Protein AF-A0A8E3XLF7-F1 (afdb_monomer)

Organism: Gobiocypris rarus (NCBI:txid143606)

Solvent-accessible surface area (backbone atoms only — not comparable to full-atom values): 4815 Å² total; per-residue (Å²): 111,72,64,47,53,52,52,45,49,36,48,44,54,49,78,37,34,75,80,74,38,58,78,94,73,63,46,72,68,57,48,51,50,32,46,55,54,32,54,53,48,52,55,52,49,51,59,53,55,68,72,45,57,93,82,51,42,88,81,40,76,52,88,49,73,60,42,68,67,34,49,60,54,63,69,44,54,84,72,73,114

Sequence (81 aa):
MLEAENLQKKMYDVAFYEWAVPEGERHESALKRNRENLITELKLWDGYLEKMGKGSYLAGKNFTMADVVCFPVIAYFPRLQ

Mean predicted aligned error: 3.67 Å

Nearest PDB structures (foldseek):
  4mk3-assembly1_A-2  TM=7.173E-01  e=3.051E-01  Cupriavidus metallidurans CH34
  4glt-assembly2_C  TM=6.944E-01  e=4.129E-01  Methylobacillus flagellatus KT

pLDDT: mean 90.83, std 6.87, range [58.94, 97.69]

Foldseek 3Di:
DVLLVVLLVLLCCALCVPVVDPPVRDDPVSNVVSVVVNVVSVVVVVVLVVPQDPCADPVGNDDDVVRVSRVVSVVCVVVSD

Radius of gyration: 14.56 Å; Cα contacts (8 Å, |Δi|>4): 46; chains: 1; bounding box: 32×19×44 Å

InterPro domains:
  IPR004046 Glutathione S-transferase, C-terminal [PF00043] (20-80)
  IPR010987 Glutathione S-transferase, C-terminal-like [PS50405] (1-81)
  IPR036282 Glutathione S-transferase, C-terminal domain superfamily [SSF47616] (8-80)

Structure (mmCIF, N/CA/C/O backbone):
data_AF-A0A8E3XLF7-F1
#
_entry.id   AF-A0A8E3XLF7-F1
#
loop_
_atom_site.group_PDB
_atom_site.id
_atom_site.type_symbol
_atom_site.label_atom_id
_atom_site.label_alt_id
_atom_site.label_comp_id
_atom_site.label_asym_id
_atom_site.label_entity_id
_atom_site.label_seq_id
_atom_site.pdbx_PDB_ins_code
_atom_site.Cartn_x
_atom_site.Cartn_y
_atom_site.Cartn_z
_atom_site.occupancy
_atom_site.B_iso_or_equiv
_atom_site.auth_seq_id
_atom_site.auth_comp_id
_atom_site.auth_asym_id
_atom_site.auth_atom_id
_atom_site.pdbx_PDB_model_num
ATOM 1 N N . MET A 1 1 ? -13.149 4.073 0.490 1.00 58.94 1 MET A N 1
ATOM 2 C CA . MET A 1 1 ? -13.065 2.803 -0.290 1.00 58.94 1 MET A CA 1
ATOM 3 C C . MET A 1 1 ? -12.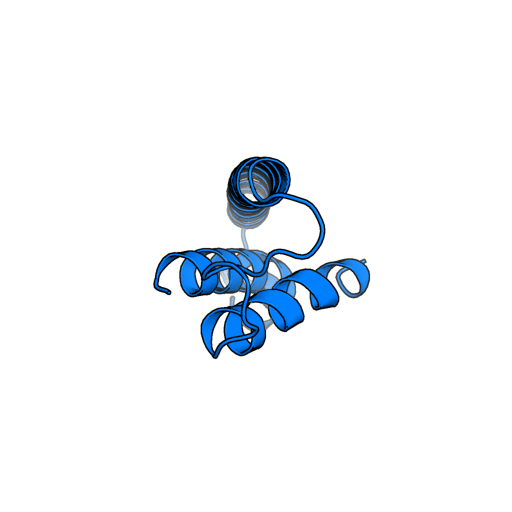169 2.991 -1.511 1.00 58.94 1 MET A C 1
ATOM 5 O O . MET A 1 1 ? -11.361 2.116 -1.773 1.00 58.94 1 MET A O 1
ATOM 9 N N . LEU A 1 2 ? -12.222 4.164 -2.158 1.00 70.44 2 LEU A N 1
ATOM 10 C CA . LEU A 1 2 ? -11.292 4.585 -3.213 1.00 70.44 2 LEU A CA 1
ATOM 11 C C . LEU A 1 2 ? -9.816 4.619 -2.758 1.00 70.44 2 LEU A C 1
ATOM 13 O O . LEU A 1 2 ? -8.909 4.373 -3.546 1.00 70.44 2 LEU A O 1
ATOM 17 N N . GLU A 1 3 ? -9.549 4.923 -1.481 1.00 81.81 3 GLU A N 1
ATOM 18 C CA . GLU A 1 3 ? -8.173 5.021 -0.980 1.00 81.81 3 GLU A CA 1
ATOM 19 C C . GLU A 1 3 ? -7.463 3.661 -0.966 1.00 81.81 3 GLU A C 1
ATOM 21 O O . GLU A 1 3 ? -6.273 3.578 -1.266 1.00 81.81 3 GLU A O 1
ATOM 26 N N . ALA A 1 4 ? -8.174 2.585 -0.610 1.00 85.56 4 ALA A N 1
ATOM 27 C CA . ALA A 1 4 ? -7.585 1.246 -0.537 1.00 85.56 4 ALA A CA 1
ATOM 28 C C . ALA A 1 4 ? -7.174 0.749 -1.932 1.00 85.56 4 ALA A C 1
ATOM 30 O O . ALA A 1 4 ? -6.116 0.142 -2.097 1.00 85.56 4 ALA A O 1
ATOM 31 N N . GLU A 1 5 ? -7.971 1.082 -2.948 1.00 89.06 5 GLU A N 1
ATOM 32 C CA . GLU A 1 5 ? -7.670 0.793 -4.351 1.00 89.06 5 GLU A CA 1
ATOM 33 C C . GLU A 1 5 ? -6.434 1.564 -4.837 1.00 89.06 5 GLU A C 1
ATOM 35 O O . GLU A 1 5 ? -5.607 1.009 -5.561 1.00 89.06 5 GLU A O 1
ATOM 40 N N . ASN A 1 6 ? -6.243 2.812 -4.389 1.00 92.44 6 ASN A N 1
ATOM 41 C CA . ASN A 1 6 ? -5.031 3.582 -4.691 1.00 92.44 6 ASN A CA 1
ATOM 42 C C . ASN A 1 6 ? -3.772 2.928 -4.105 1.00 92.44 6 ASN A C 1
ATOM 44 O O . ASN A 1 6 ? -2.759 2.812 -4.803 1.00 92.44 6 ASN A O 1
ATOM 48 N N . LEU A 1 7 ? -3.835 2.466 -2.851 1.00 93.25 7 LEU A N 1
ATOM 49 C CA . LEU A 1 7 ? -2.742 1.712 -2.233 1.00 93.25 7 LEU A CA 1
ATOM 50 C C . LEU A 1 7 ? -2.449 0.426 -3.009 1.00 93.25 7 LEU A C 1
ATOM 52 O O . LEU A 1 7 ? -1.291 0.146 -3.326 1.00 93.25 7 LEU A O 1
ATOM 56 N N . GLN A 1 8 ? -3.493 -0.326 -3.360 1.00 93.56 8 GLN A N 1
ATOM 57 C CA . GLN A 1 8 ? -3.371 -1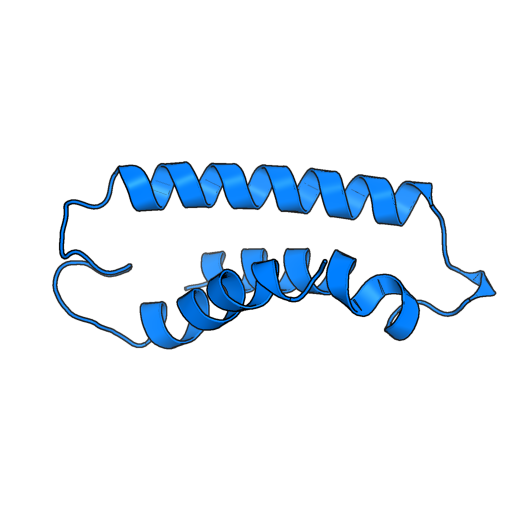.559 -4.132 1.00 93.56 8 GLN A CA 1
ATOM 58 C C . GLN A 1 8 ? -2.736 -1.318 -5.501 1.00 93.56 8 GLN A C 1
ATOM 60 O O . GLN A 1 8 ? -1.820 -2.042 -5.889 1.00 93.56 8 GLN A O 1
ATOM 65 N N . LYS A 1 9 ? -3.158 -0.271 -6.215 1.00 94.81 9 LYS A N 1
ATOM 66 C CA . LYS A 1 9 ? -2.567 0.098 -7.500 1.00 94.81 9 LYS A CA 1
ATOM 67 C C . LYS A 1 9 ? -1.078 0.417 -7.370 1.00 94.81 9 LYS A C 1
ATOM 69 O O . LYS A 1 9 ? -0.279 -0.112 -8.137 1.00 94.81 9 LYS A O 1
ATOM 74 N N . LYS A 1 10 ? -0.689 1.245 -6.395 1.00 95.06 10 LYS A N 1
ATOM 75 C CA . LYS A 1 10 ? 0.725 1.596 -6.176 1.00 95.06 10 LYS A CA 1
ATOM 76 C C . LYS A 1 10 ? 1.566 0.382 -5.786 1.00 95.06 10 LYS A C 1
ATOM 78 O O . LYS A 1 10 ? 2.723 0.295 -6.186 1.00 95.06 10 LYS A O 1
ATOM 83 N N . MET A 1 11 ? 0.988 -0.559 -5.036 1.00 95.00 11 MET A N 1
ATOM 84 C CA . MET A 1 11 ? 1.623 -1.84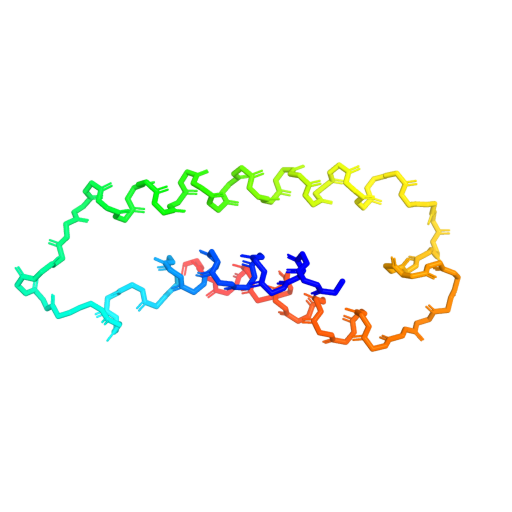6 -4.758 1.00 95.00 11 MET A CA 1
ATOM 85 C C . MET A 1 11 ? 1.853 -2.621 -6.056 1.00 95.00 11 MET A C 1
ATOM 87 O O . MET A 1 11 ? 2.972 -3.063 -6.300 1.00 95.00 11 MET A O 1
ATOM 91 N N . TYR A 1 12 ? 0.840 -2.719 -6.922 1.00 94.56 12 TYR A N 1
ATOM 92 C CA . TYR A 1 12 ? 0.951 -3.425 -8.197 1.00 94.56 12 TYR A CA 1
ATOM 93 C C . TYR A 1 12 ? 1.975 -2.819 -9.155 1.00 94.56 12 TYR A C 1
ATOM 95 O O . TYR A 1 12 ? 2.768 -3.562 -9.734 1.00 94.56 12 TYR A O 1
ATOM 103 N N . ASP A 1 13 ? 2.020 -1.489 -9.248 1.00 95.19 13 ASP A N 1
ATOM 104 C CA . ASP A 1 13 ? 2.972 -0.746 -10.084 1.00 95.19 13 ASP A CA 1
ATOM 105 C C . ASP A 1 13 ? 4.447 -0.994 -9.677 1.00 95.19 13 ASP A C 1
ATOM 107 O O . ASP A 1 13 ? 5.363 -0.650 -10.430 1.00 95.19 13 ASP A O 1
ATOM 111 N N . VAL A 1 14 ? 4.689 -1.582 -8.496 1.00 94.56 14 VAL A N 1
ATOM 112 C CA . VAL A 1 14 ? 6.011 -2.017 -8.016 1.00 94.56 14 VAL A CA 1
ATOM 113 C C . VAL A 1 14 ? 6.152 -3.539 -8.077 1.00 94.56 14 VAL A C 1
ATOM 115 O O . VAL A 1 14 ? 7.080 -4.037 -8.707 1.00 94.56 14 VAL A O 1
ATOM 118 N N . ALA A 1 15 ? 5.241 -4.275 -7.436 1.00 93.88 15 ALA A N 1
ATOM 119 C CA . ALA A 1 15 ? 5.306 -5.725 -7.252 1.00 93.88 15 ALA A CA 1
ATOM 120 C C . ALA A 1 15 ? 5.285 -6.510 -8.565 1.00 93.88 15 ALA A C 1
ATOM 122 O O . ALA A 1 15 ? 5.936 -7.543 -8.684 1.00 93.88 15 ALA A O 1
ATOM 123 N N . PHE A 1 16 ? 4.527 -6.019 -9.543 1.00 93.50 16 PHE A N 1
ATOM 124 C CA . PHE A 1 16 ? 4.323 -6.698 -10.819 1.00 93.50 16 PHE A CA 1
ATOM 125 C C . PHE A 1 16 ? 4.910 -5.909 -11.985 1.00 93.50 16 PHE A C 1
ATOM 127 O O . PHE A 1 16 ? 4.568 -6.184 -13.130 1.00 93.50 16 PHE A O 1
ATOM 134 N N . TYR A 1 17 ? 5.797 -4.945 -11.722 1.00 94.94 17 TYR A N 1
ATOM 135 C CA . TYR A 1 17 ? 6.359 -4.072 -12.753 1.00 94.94 17 TYR A CA 1
ATOM 136 C C . TYR A 1 17 ? 6.996 -4.857 -13.904 1.00 94.94 17 TYR A C 1
ATOM 138 O O . TYR A 1 17 ? 6.695 -4.606 -15.065 1.00 94.94 17 TYR A O 1
ATOM 146 N N . GLU A 1 18 ? 7.827 -5.850 -13.591 1.00 93.75 18 GLU A N 1
ATOM 147 C CA . GLU A 1 18 ? 8.492 -6.659 -14.615 1.00 93.75 18 GLU A CA 1
ATOM 148 C C . GLU A 1 18 ? 7.505 -7.514 -15.414 1.00 93.75 18 GLU A C 1
ATOM 150 O O . GLU A 1 18 ? 7.695 -7.725 -16.608 1.00 93.75 18 GLU A O 1
ATOM 155 N N . TRP A 1 19 ? 6.430 -7.985 -14.785 1.00 94.25 19 TRP A N 1
ATOM 156 C CA . TRP A 1 19 ? 5.412 -8.776 -15.472 1.00 94.25 19 TRP A CA 1
ATOM 157 C C . TRP A 1 19 ? 4.485 -7.912 -16.338 1.00 94.25 19 TRP A C 1
ATOM 159 O O . TRP A 1 19 ? 4.105 -8.321 -17.431 1.00 94.25 19 TRP A O 1
ATOM 169 N N . ALA A 1 20 ? 4.138 -6.714 -15.864 1.00 93.75 20 ALA A N 1
ATOM 170 C CA . ALA A 1 20 ? 3.201 -5.812 -16.524 1.00 93.75 20 ALA A CA 1
ATOM 171 C C . ALA A 1 20 ? 3.849 -4.941 -17.614 1.00 93.75 20 ALA A C 1
ATOM 173 O O . ALA A 1 20 ? 3.159 -4.539 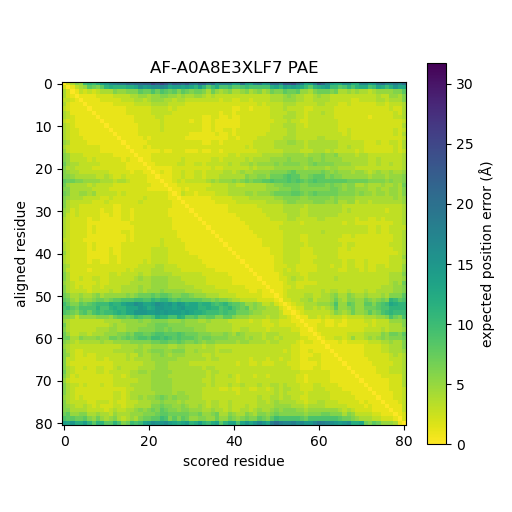-18.548 1.00 93.75 20 ALA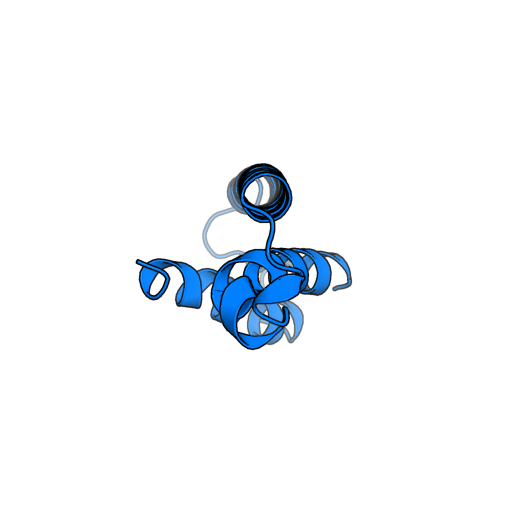 A O 1
ATOM 174 N N . VAL A 1 21 ? 5.147 -4.632 -17.500 1.00 95.31 21 VAL A N 1
ATOM 175 C CA . VAL A 1 21 ? 5.874 -3.769 -18.444 1.00 95.31 21 VAL A CA 1
ATOM 176 C C . VAL A 1 21 ? 6.780 -4.613 -19.350 1.00 95.31 21 VAL A C 1
ATOM 178 O O . VAL A 1 21 ? 7.668 -5.311 -18.837 1.00 95.31 21 VAL A O 1
ATOM 181 N N . PRO A 1 22 ? 6.607 -4.543 -20.687 1.00 96.00 22 PRO A N 1
ATOM 182 C CA . PRO A 1 22 ? 7.466 -5.238 -21.643 1.00 96.00 22 PRO A CA 1
ATOM 183 C C . PRO A 1 22 ? 8.939 -4.886 -21.449 1.00 96.00 22 PRO A C 1
ATOM 185 O O . PRO A 1 22 ? 9.274 -3.739 -21.172 1.00 96.00 22 PRO A O 1
ATOM 188 N N . GLU A 1 23 ? 9.836 -5.854 -21.639 1.00 94.75 23 GLU A N 1
ATOM 189 C CA . GLU A 1 23 ? 11.264 -5.706 -21.321 1.00 94.75 23 GLU A CA 1
ATOM 190 C C . GLU A 1 23 ? 11.927 -4.478 -21.968 1.00 94.75 23 GLU A C 1
ATOM 192 O O . GLU A 1 23 ? 12.658 -3.760 -21.290 1.00 94.75 23 GLU A O 1
ATOM 197 N N . GLY A 1 24 ? 11.603 -4.173 -23.230 1.00 95.50 24 GLY A N 1
ATOM 198 C CA . GLY A 1 24 ? 12.134 -3.005 -23.948 1.00 95.50 24 GLY A CA 1
ATOM 199 C C . GLY A 1 24 ? 11.605 -1.645 -23.472 1.00 95.50 24 GLY A C 1
ATOM 200 O O . GLY A 1 24 ? 12.169 -0.615 -23.829 1.00 95.50 24 GLY A O 1
ATOM 201 N N . GLU A 1 25 ? 10.546 -1.632 -22.663 1.00 95.19 25 GLU A N 1
ATOM 202 C CA . GLU A 1 25 ? 9.914 -0.427 -22.104 1.00 95.19 25 GLU A CA 1
ATOM 203 C C . GLU A 1 25 ? 10.249 -0.235 -20.616 1.00 95.19 25 GLU A C 1
ATOM 205 O O . GLU A 1 25 ? 9.830 0.738 -19.982 1.00 95.19 25 GLU A O 1
ATOM 210 N N . ARG A 1 26 ? 11.009 -1.163 -20.021 1.00 96.31 26 ARG A N 1
ATOM 211 C CA . ARG A 1 26 ? 11.378 -1.081 -18.610 1.00 96.31 26 ARG A CA 1
ATOM 212 C C . ARG A 1 26 ? 12.422 0.007 -18.406 1.00 96.31 26 ARG A C 1
ATOM 214 O O . ARG A 1 26 ? 13.531 -0.039 -18.930 1.00 96.31 26 ARG A O 1
ATOM 221 N N . HIS A 1 27 ? 12.087 0.956 -17.542 1.00 96.44 27 HIS A N 1
ATOM 222 C CA . HIS A 1 27 ? 13.009 1.987 -17.083 1.00 96.44 27 HIS A CA 1
ATOM 223 C C . HIS A 1 27 ? 13.229 1.902 -15.570 1.00 96.44 27 HIS A C 1
ATOM 225 O O . HIS A 1 27 ? 12.271 1.946 -14.795 1.00 96.44 27 HIS A O 1
ATOM 231 N N . GLU A 1 28 ? 14.491 1.852 -15.133 1.00 94.50 28 GLU A N 1
ATOM 232 C CA . GLU A 1 28 ? 14.837 1.885 -13.702 1.00 94.50 28 GLU A CA 1
ATOM 233 C C . GLU A 1 28 ? 14.305 3.150 -13.016 1.00 94.50 28 GLU A C 1
ATOM 235 O O . GLU A 1 28 ? 13.827 3.105 -11.882 1.00 94.50 28 GLU A O 1
ATOM 240 N N . SER A 1 29 ? 14.320 4.283 -13.725 1.00 96.38 29 SER A N 1
ATOM 241 C CA . SER A 1 29 ? 13.790 5.558 -13.235 1.00 96.38 29 SER A CA 1
ATOM 242 C C . SER A 1 29 ? 12.283 5.505 -12.964 1.00 96.38 29 SER A C 1
ATOM 244 O O . SER A 1 29 ? 11.818 6.073 -11.973 1.00 96.38 29 SER A O 1
ATOM 246 N N . ALA A 1 30 ? 11.518 4.790 -13.795 1.00 95.94 30 ALA A N 1
ATOM 247 C CA . ALA A 1 30 ? 10.087 4.596 -13.591 1.00 95.94 30 ALA A CA 1
ATOM 248 C C . ALA A 1 30 ? 9.819 3.705 -12.371 1.00 95.94 30 ALA A C 1
ATOM 250 O O . ALA A 1 30 ? 9.017 4.080 -11.515 1.00 95.94 30 ALA A O 1
ATOM 251 N N . LEU A 1 31 ? 10.546 2.589 -12.233 1.00 95.38 31 LEU A N 1
ATOM 252 C CA . LEU A 1 31 ? 10.420 1.704 -11.071 1.00 95.38 31 LEU A CA 1
ATOM 253 C C . LEU A 1 31 ? 10.798 2.420 -9.766 1.00 95.38 31 LEU A C 1
ATOM 255 O O . LEU A 1 31 ? 10.094 2.294 -8.762 1.00 95.38 31 LEU A O 1
ATOM 259 N N . LYS A 1 32 ? 11.870 3.221 -9.776 1.00 96.69 32 LYS A N 1
ATOM 260 C CA . LYS A 1 32 ? 12.274 4.041 -8.626 1.00 96.69 32 LYS A CA 1
ATOM 261 C C . LYS A 1 32 ? 11.168 5.016 -8.216 1.00 96.69 32 LYS A C 1
ATOM 263 O O . LYS A 1 32 ? 10.792 5.048 -7.046 1.00 96.69 32 LYS A O 1
ATOM 268 N N . ARG A 1 33 ? 10.592 5.747 -9.176 1.00 97.62 33 ARG A N 1
ATOM 269 C CA . ARG A 1 33 ? 9.465 6.658 -8.926 1.00 97.62 33 ARG A CA 1
ATOM 270 C C . ARG A 1 33 ? 8.245 5.919 -8.367 1.00 97.62 33 ARG A C 1
ATOM 272 O O . ARG A 1 33 ? 7.606 6.412 -7.443 1.00 97.62 33 ARG A O 1
ATOM 279 N N . ASN A 1 34 ? 7.928 4.731 -8.883 1.00 96.50 34 ASN A N 1
ATOM 280 C CA . ASN A 1 34 ? 6.817 3.922 -8.371 1.00 96.50 34 ASN A CA 1
ATOM 281 C C . ASN A 1 34 ? 7.049 3.513 -6.908 1.00 96.50 34 ASN A C 1
ATOM 283 O O . ASN A 1 34 ? 6.137 3.628 -6.090 1.00 96.50 34 ASN A O 1
ATOM 287 N N . ARG A 1 35 ? 8.280 3.122 -6.549 1.00 95.56 35 ARG A N 1
ATOM 288 C CA . ARG A 1 35 ? 8.658 2.821 -5.158 1.00 95.56 35 ARG A CA 1
ATOM 289 C C . ARG A 1 35 ? 8.513 4.039 -4.245 1.00 95.56 35 ARG A C 1
ATOM 291 O O . ARG A 1 35 ? 7.940 3.918 -3.168 1.00 95.56 35 ARG A O 1
ATOM 298 N N . GLU A 1 36 ? 8.973 5.213 -4.669 1.00 97.69 36 GLU A N 1
ATOM 299 C CA . GLU A 1 36 ? 8.825 6.462 -3.902 1.00 97.69 36 GLU A CA 1
ATOM 300 C C . GLU A 1 36 ? 7.346 6.842 -3.695 1.00 97.69 36 GLU A C 1
ATOM 302 O O . GLU A 1 36 ? 6.935 7.211 -2.588 1.00 97.69 36 GLU A O 1
ATO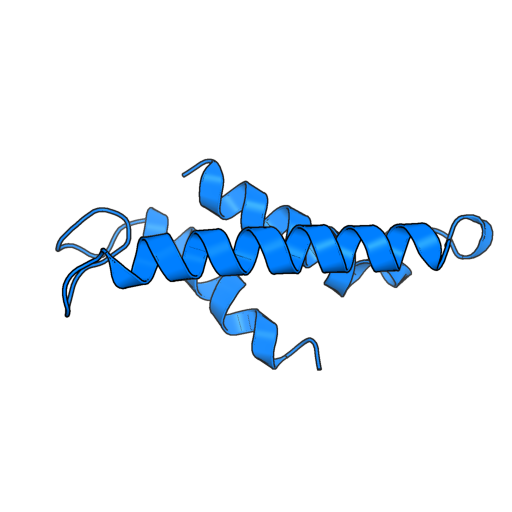M 307 N N . ASN A 1 37 ? 6.521 6.669 -4.733 1.00 97.19 37 ASN A N 1
ATOM 308 C CA . ASN A 1 37 ? 5.076 6.885 -4.663 1.00 97.19 37 ASN A CA 1
ATOM 309 C C . ASN A 1 37 ? 4.389 5.909 -3.700 1.00 97.19 37 ASN A C 1
ATOM 311 O O . ASN A 1 37 ? 3.490 6.314 -2.957 1.00 97.19 37 ASN A O 1
ATOM 315 N N . LEU A 1 38 ? 4.808 4.641 -3.703 1.00 95.50 38 LEU A N 1
ATOM 316 C CA . LEU A 1 38 ? 4.303 3.614 -2.796 1.00 95.50 38 LEU A CA 1
ATOM 317 C C . LEU A 1 38 ? 4.712 3.892 -1.345 1.00 95.50 38 LEU A C 1
ATOM 319 O O . LEU A 1 38 ? 3.868 3.828 -0.459 1.00 95.50 38 LEU A O 1
ATOM 323 N N . ILE A 1 39 ? 5.970 4.265 -1.092 1.00 94.94 39 ILE A N 1
ATOM 324 C CA . ILE A 1 39 ? 6.443 4.635 0.253 1.00 94.94 39 ILE A CA 1
ATOM 325 C C . ILE A 1 39 ? 5.641 5.821 0.799 1.00 94.94 39 ILE A C 1
ATOM 327 O O . ILE A 1 39 ? 5.252 5.823 1.966 1.00 94.94 39 ILE A O 1
ATOM 331 N N . THR A 1 40 ? 5.380 6.826 -0.038 1.00 96.62 40 THR A N 1
ATOM 332 C CA . THR A 1 40 ? 4.561 7.986 0.341 1.00 96.62 40 THR A CA 1
ATOM 333 C C . THR A 1 40 ? 3.140 7.574 0.721 1.00 96.62 40 THR A C 1
ATOM 335 O O . THR A 1 40 ? 2.623 8.031 1.738 1.00 96.62 40 THR A O 1
ATOM 338 N N . GLU A 1 41 ? 2.528 6.675 -0.053 1.00 95.12 41 GLU A N 1
ATOM 339 C CA . GLU A 1 41 ? 1.197 6.142 0.249 1.00 95.12 41 GLU A CA 1
ATOM 340 C C . GLU A 1 41 ? 1.189 5.340 1.553 1.00 95.12 41 GLU A C 1
ATOM 342 O O . GLU A 1 41 ? 0.330 5.553 2.400 1.00 95.12 41 GLU A O 1
ATOM 347 N N . LEU A 1 42 ? 2.172 4.464 1.768 1.00 93.12 42 LEU A N 1
ATOM 348 C CA . LEU A 1 42 ? 2.269 3.668 2.993 1.00 93.12 42 LEU A CA 1
ATOM 349 C C . LEU A 1 42 ? 2.382 4.547 4.242 1.00 93.12 42 LEU A C 1
ATOM 351 O O . LEU A 1 42 ? 1.717 4.271 5.232 1.00 93.12 42 LEU A O 1
ATOM 355 N N . LYS A 1 43 ? 3.155 5.638 4.185 1.00 94.06 43 LYS A N 1
ATOM 356 C CA . LYS A 1 43 ? 3.241 6.611 5.288 1.00 94.06 43 LYS A CA 1
ATOM 357 C C . LYS A 1 43 ? 1.909 7.314 5.556 1.00 94.06 43 LYS A C 1
ATOM 359 O O . LYS A 1 43 ? 1.584 7.583 6.709 1.00 94.06 43 LYS A O 1
ATOM 364 N N . LEU A 1 44 ? 1.142 7.619 4.507 1.00 93.25 44 LEU A N 1
ATOM 365 C CA . LEU A 1 44 ? -0.200 8.182 4.651 1.00 93.25 44 LEU A CA 1
ATOM 366 C C . LEU A 1 44 ? -1.126 7.199 5.380 1.00 93.25 44 LEU A C 1
ATOM 368 O O . LEU A 1 44 ? -1.813 7.592 6.322 1.00 93.25 44 LEU A O 1
ATOM 372 N N . TRP A 1 45 ? -1.101 5.927 4.977 1.00 90.94 45 TRP A N 1
ATOM 373 C CA . TRP A 1 45 ? -1.879 4.866 5.613 1.00 90.94 45 TRP A CA 1
ATOM 374 C C . TRP A 1 45 ? -1.462 4.615 7.055 1.00 90.94 45 TRP A C 1
ATOM 376 O O . TRP A 1 45 ? -2.337 4.496 7.904 1.00 90.94 45 TRP A O 1
ATOM 386 N N . ASP A 1 46 ? -0.166 4.609 7.353 1.00 90.31 46 ASP A N 1
ATOM 387 C CA . ASP A 1 46 ? 0.337 4.483 8.722 1.00 90.31 46 ASP A CA 1
ATOM 388 C C . ASP A 1 46 ? -0.237 5.597 9.615 1.00 90.31 46 ASP A C 1
ATOM 390 O O . ASP A 1 46 ? -0.844 5.328 10.649 1.00 90.31 46 ASP A O 1
ATOM 394 N N . GLY A 1 47 ? -0.218 6.847 9.133 1.00 91.06 47 GLY A N 1
ATOM 395 C CA . GLY A 1 47 ? -0.833 7.979 9.832 1.00 91.06 47 GLY A CA 1
ATOM 396 C C . GLY A 1 47 ? -2.367 7.924 9.933 1.00 91.06 47 GLY A C 1
ATOM 397 O O . GLY A 1 47 ? -2.940 8.519 10.849 1.00 91.06 47 GLY A O 1
ATOM 398 N N . TYR A 1 48 ? -3.064 7.244 9.017 1.00 88.50 48 TYR A N 1
ATOM 399 C CA . TYR A 1 48 ? -4.505 6.987 9.141 1.00 88.50 48 TYR A CA 1
ATOM 400 C C . TYR A 1 48 ? -4.799 5.901 10.175 1.00 88.50 48 TYR A C 1
ATOM 402 O O . TYR A 1 48 ? -5.686 6.085 11.009 1.00 88.50 48 TYR A O 1
ATOM 410 N N . LEU A 1 49 ? -4.050 4.798 10.145 1.00 86.94 49 LEU A N 1
ATOM 411 C CA . LEU A 1 49 ? -4.207 3.676 11.066 1.00 86.94 49 LEU A CA 1
ATOM 412 C C . LEU A 1 49 ? -3.817 4.064 12.500 1.00 86.94 49 LEU A C 1
ATOM 414 O O . LEU A 1 49 ? -4.511 3.673 13.431 1.00 86.94 49 LEU A O 1
ATOM 418 N N . GLU A 1 50 ? -2.779 4.882 12.692 1.00 88.38 50 GLU A N 1
ATOM 419 C CA . GLU A 1 50 ? -2.358 5.373 14.013 1.00 88.38 50 GLU A CA 1
ATOM 420 C C . GLU A 1 50 ? -3.454 6.204 14.701 1.00 88.38 50 GLU A C 1
ATOM 422 O O . GLU A 1 50 ? -3.670 6.103 15.909 1.00 88.38 50 GLU A O 1
ATOM 427 N N . LYS A 1 51 ? -4.193 7.007 13.925 1.00 87.94 51 LYS A N 1
ATOM 428 C CA . LYS A 1 51 ? -5.321 7.804 14.435 1.00 87.94 51 LYS A CA 1
ATOM 429 C C . LYS A 1 51 ? -6.529 6.948 14.799 1.00 87.94 51 LYS A C 1
ATOM 431 O O . LYS A 1 51 ? -7.417 7.422 15.512 1.00 87.94 51 LYS A O 1
ATOM 436 N N . MET A 1 52 ? -6.591 5.713 14.311 1.00 84.62 52 MET A N 1
ATOM 437 C CA . MET A 1 52 ? -7.648 4.787 14.678 1.00 84.62 52 MET A CA 1
ATOM 438 C C . MET A 1 52 ? -7.336 4.169 16.041 1.00 84.62 52 MET A C 1
ATOM 440 O O . MET A 1 52 ? -6.278 3.596 16.281 1.00 84.62 52 MET A O 1
ATOM 444 N N . GLY A 1 53 ? -8.272 4.313 16.979 1.00 81.12 53 GLY A N 1
ATOM 445 C CA . GLY A 1 53 ? -8.104 3.786 18.331 1.00 81.12 53 GLY A CA 1
ATOM 446 C C . GLY A 1 53 ? -7.969 2.260 18.340 1.00 81.12 53 GLY A C 1
ATOM 447 O O . GLY A 1 53 ? -8.493 1.574 17.460 1.00 81.12 53 GLY A O 1
ATOM 448 N N . LYS A 1 54 ? -7.319 1.709 19.372 1.00 84.19 54 LYS A N 1
ATOM 449 C CA . LYS A 1 54 ? -7.177 0.253 19.550 1.00 84.19 54 LYS A CA 1
ATOM 450 C C . LYS A 1 54 ? -8.528 -0.461 19.414 1.00 84.19 54 LYS A C 1
ATOM 452 O O . LYS A 1 54 ? -9.513 -0.046 20.021 1.00 84.19 54 LYS A O 1
ATOM 457 N N . GLY A 1 55 ? -8.548 -1.549 18.644 1.00 84.38 55 GLY A N 1
ATOM 458 C CA . GLY A 1 55 ? -9.761 -2.329 18.377 1.00 84.38 55 GLY A CA 1
ATOM 459 C C . GLY A 1 55 ? -10.708 -1.704 17.347 1.00 84.38 55 GLY A C 1
ATOM 460 O O . GLY A 1 55 ? -11.843 -2.158 17.233 1.00 84.38 55 GLY A O 1
ATOM 461 N N . SER A 1 56 ? -10.265 -0.672 16.622 1.00 89.62 56 SER A N 1
ATOM 462 C CA . SER A 1 56 ? -11.001 -0.106 15.489 1.00 89.62 56 SER A CA 1
ATOM 463 C C . SER A 1 56 ? -10.569 -0.743 14.167 1.00 89.62 56 SER A C 1
ATOM 465 O O . SER A 1 56 ? -9.455 -1.240 14.017 1.00 89.62 56 SER A O 1
ATOM 467 N N . TYR A 1 57 ? -11.483 -0.674 13.215 1.00 91.38 57 TYR A N 1
ATOM 468 C CA . TYR A 1 57 ? -11.397 -1.068 11.819 1.00 91.38 57 TYR A CA 1
ATOM 469 C C . TYR A 1 57 ? -11.491 0.181 10.937 1.00 91.38 57 TYR A C 1
ATOM 471 O O . TYR A 1 57 ? -11.806 1.271 11.425 1.00 91.38 57 TYR A O 1
ATOM 479 N N . LEU A 1 58 ? -11.278 0.033 9.630 1.00 90.69 58 LEU A N 1
ATOM 480 C CA . LEU A 1 58 ? -11.215 1.157 8.688 1.00 90.69 58 LEU A CA 1
ATOM 481 C C . LEU A 1 58 ? -12.483 2.025 8.672 1.00 90.69 58 LEU A C 1
ATOM 483 O O . LEU A 1 58 ? -12.410 3.213 8.370 1.00 90.69 58 LEU A O 1
ATOM 487 N N . ALA A 1 59 ? -13.640 1.444 9.000 1.00 90.62 59 ALA A N 1
ATOM 488 C CA . ALA A 1 59 ? -14.934 2.128 9.035 1.00 90.62 59 ALA A CA 1
ATOM 489 C C . ALA A 1 59 ? -15.518 2.282 10.457 1.00 90.62 59 ALA A C 1
ATOM 491 O O . ALA A 1 59 ? -16.726 2.463 10.618 1.00 90.62 59 ALA A O 1
ATOM 492 N N . GLY A 1 60 ? -14.688 2.204 11.504 1.00 89.44 60 GLY A N 1
ATOM 493 C CA . GLY A 1 60 ? -15.109 2.371 12.898 1.00 89.44 60 GLY A CA 1
ATOM 494 C C . GLY A 1 60 ? -14.967 1.090 13.717 1.00 89.44 60 GLY A C 1
ATOM 495 O O . GLY A 1 60 ? -13.961 0.407 13.632 1.00 89.44 60 GLY A O 1
ATOM 496 N N . LYS A 1 61 ? -15.939 0.756 14.571 1.00 90.69 61 LYS A N 1
ATOM 497 C CA . LYS A 1 61 ? -15.798 -0.371 15.523 1.00 90.69 61 LYS A CA 1
ATOM 498 C C . LYS A 1 61 ? -16.127 -1.747 14.951 1.00 90.69 61 LYS A C 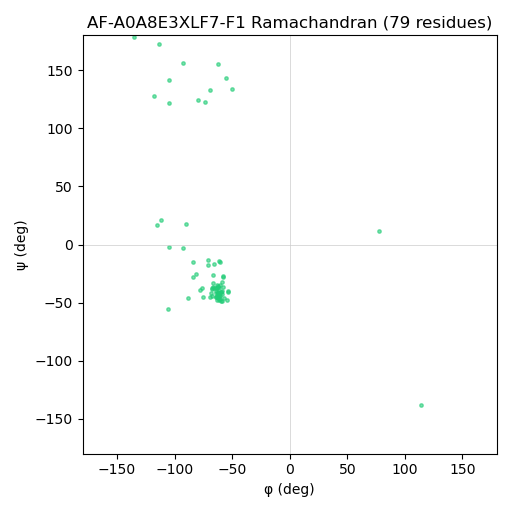1
ATOM 500 O O . LYS A 1 61 ? -15.800 -2.753 15.571 1.00 90.69 61 LYS A O 1
ATOM 505 N N . ASN A 1 62 ? -16.783 -1.793 13.799 1.00 93.31 62 ASN A N 1
ATOM 506 C CA . ASN A 1 62 ? -17.202 -3.040 13.177 1.00 93.31 62 ASN A CA 1
ATOM 507 C C . ASN A 1 62 ? -16.291 -3.353 12.000 1.00 93.31 62 ASN A C 1
ATOM 509 O O . ASN A 1 62 ? -15.930 -2.452 11.247 1.00 93.31 62 ASN A O 1
ATOM 513 N N . PHE A 1 63 ? -15.972 -4.632 11.832 1.00 92.75 63 PHE A N 1
ATOM 514 C CA . PHE A 1 63 ? -15.312 -5.113 10.631 1.00 92.75 63 PHE A CA 1
ATOM 515 C C . PHE A 1 63 ? -16.287 -5.028 9.455 1.00 92.75 63 PHE A C 1
ATOM 517 O O . PHE A 1 63 ? -17.449 -5.429 9.567 1.00 92.75 63 PHE A O 1
ATOM 524 N N . THR A 1 64 ? -15.826 -4.494 8.331 1.00 93.69 64 THR A N 1
ATOM 525 C CA . THR A 1 64 ? -16.656 -4.231 7.154 1.00 93.69 64 THR A CA 1
ATOM 526 C C . THR A 1 64 ? -15.965 -4.672 5.870 1.00 93.69 64 THR A C 1
ATOM 528 O O . THR A 1 64 ? -14.816 -5.108 5.862 1.00 93.69 64 THR A O 1
ATOM 531 N N . MET A 1 65 ? -16.655 -4.496 4.742 1.00 93.31 65 MET A N 1
ATOM 532 C CA . MET A 1 65 ? -16.070 -4.729 3.423 1.00 93.31 65 MET A CA 1
ATOM 533 C C . MET A 1 65 ? -14.823 -3.867 3.159 1.00 93.31 65 MET A C 1
ATOM 535 O O . MET A 1 65 ? -13.945 -4.287 2.413 1.00 93.31 65 MET A O 1
ATOM 539 N N . ALA A 1 66 ? -14.699 -2.692 3.791 1.00 90.69 66 ALA A N 1
ATOM 540 C CA . ALA A 1 66 ? -13.505 -1.859 3.643 1.00 90.69 66 ALA A CA 1
ATOM 541 C C . ALA A 1 66 ? -12.244 -2.588 4.138 1.00 90.69 66 ALA A C 1
ATOM 543 O O . ALA A 1 66 ? -11.208 -2.564 3.475 1.00 90.69 66 ALA A O 1
ATOM 544 N N . ASP A 1 67 ? -12.353 -3.282 5.270 1.00 91.56 67 ASP A N 1
ATOM 545 C CA . ASP A 1 67 ? -11.268 -4.054 5.875 1.00 91.56 67 ASP A CA 1
ATOM 546 C C . ASP A 1 67 ? -10.905 -5.274 5.024 1.00 91.56 67 ASP A C 1
ATOM 548 O O . ASP A 1 67 ? -9.726 -5.544 4.795 1.00 91.56 67 ASP A O 1
ATOM 552 N N . VAL A 1 68 ? -11.921 -5.967 4.491 1.00 92.69 68 VAL A N 1
ATOM 553 C CA . VAL A 1 68 ? -11.750 -7.116 3.583 1.00 92.69 68 VAL A CA 1
ATOM 554 C C . VAL A 1 68 ? -10.968 -6.731 2.333 1.00 92.69 68 VAL A C 1
ATOM 556 O O . VAL A 1 68 ? -10.135 -7.506 1.877 1.00 92.69 68 VAL A O 1
ATOM 559 N N . VAL A 1 69 ? -11.225 -5.550 1.772 1.00 90.06 69 VAL A N 1
ATOM 560 C CA . VAL A 1 69 ? -10.555 -5.092 0.548 1.00 90.06 69 VAL A CA 1
ATOM 561 C C . VAL A 1 69 ? -9.137 -4.593 0.840 1.00 90.06 69 VAL A C 1
ATOM 563 O O . VAL A 1 69 ? -8.221 -4.856 0.067 1.00 90.06 69 VAL A O 1
ATOM 566 N N . CYS A 1 70 ? -8.924 -3.899 1.959 1.00 90.88 70 CYS A N 1
ATOM 567 C CA . CYS A 1 70 ? -7.656 -3.223 2.234 1.00 90.88 70 CYS A CA 1
ATOM 568 C C . CYS A 1 70 ? -6.615 -4.107 2.942 1.00 90.88 70 CYS A C 1
ATOM 570 O O . CYS A 1 70 ? -5.449 -4.141 2.542 1.00 90.88 70 CYS A O 1
ATOM 572 N N . PHE A 1 71 ? -6.999 -4.846 3.988 1.00 90.19 71 PHE A N 1
ATOM 573 C CA . PHE A 1 71 ? -6.029 -5.581 4.808 1.00 90.19 71 PHE A CA 1
ATOM 574 C C . PHE A 1 71 ? -5.249 -6.661 4.052 1.00 90.19 71 PHE A C 1
ATOM 576 O O . PHE A 1 71 ? -4.050 -6.775 4.311 1.00 90.19 71 PHE A O 1
ATOM 583 N N . PRO A 1 72 ? -5.823 -7.415 3.093 1.00 91.12 72 PRO A N 1
ATOM 584 C CA . PRO A 1 72 ? -5.043 -8.361 2.298 1.00 91.12 72 PRO A CA 1
ATOM 585 C C . PRO A 1 72 ? -3.930 -7.697 1.482 1.00 91.12 72 PRO A C 1
ATOM 587 O O . PRO A 1 72 ? -2.853 -8.275 1.353 1.00 91.12 72 PRO A O 1
ATOM 590 N N . VAL A 1 73 ? -4.157 -6.479 0.975 1.00 90.00 73 VAL A N 1
ATOM 591 C CA . VAL A 1 73 ? -3.140 -5.704 0.246 1.00 90.00 73 VAL A CA 1
ATOM 592 C C . VAL A 1 73 ? -1.970 -5.387 1.175 1.00 90.00 73 VAL A C 1
ATOM 594 O O . VAL A 1 73 ? -0.820 -5.643 0.824 1.00 90.00 73 VAL A O 1
ATOM 597 N N . ILE A 1 74 ? -2.263 -4.908 2.389 1.00 88.44 74 ILE A N 1
ATOM 598 C CA . ILE A 1 74 ? -1.238 -4.599 3.395 1.00 88.44 74 ILE A CA 1
ATOM 599 C C . ILE A 1 74 ? -0.493 -5.872 3.828 1.00 88.44 74 ILE A C 1
ATOM 601 O O . ILE A 1 74 ? 0.737 -5.903 3.884 1.00 88.44 74 ILE A O 1
ATOM 605 N N . ALA A 1 75 ? -1.229 -6.952 4.086 1.00 89.94 75 ALA A N 1
ATOM 606 C CA . ALA A 1 75 ? -0.673 -8.230 4.519 1.00 89.94 75 ALA A CA 1
ATOM 607 C C . ALA A 1 75 ? 0.203 -8.910 3.45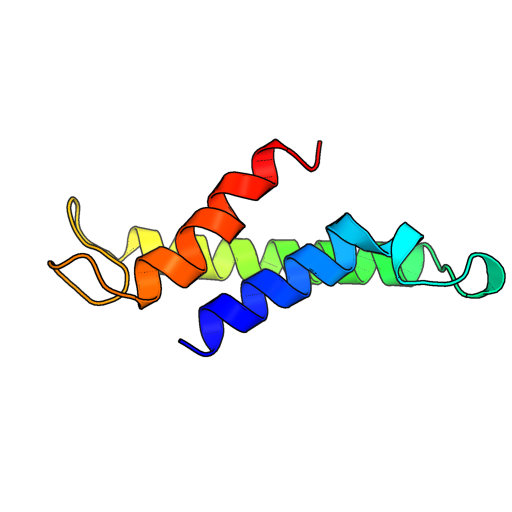2 1.00 89.94 75 ALA A C 1
ATOM 609 O O . ALA A 1 75 ? 0.969 -9.816 3.781 1.00 89.94 75 ALA A O 1
ATOM 610 N N . TYR A 1 76 ? 0.107 -8.493 2.186 1.00 88.88 76 TYR A N 1
ATOM 611 C CA . TYR A 1 76 ? 0.927 -9.029 1.105 1.00 88.88 76 TYR A CA 1
ATOM 612 C C . TYR A 1 76 ? 2.329 -8.406 1.038 1.00 88.88 76 TYR A C 1
ATOM 614 O O . TYR A 1 76 ? 3.251 -9.080 0.586 1.00 88.88 76 TYR A O 1
ATOM 622 N N . PHE A 1 77 ? 2.539 -7.174 1.526 1.00 86.38 77 PHE A N 1
ATOM 623 C CA . PHE A 1 77 ? 3.841 -6.488 1.427 1.00 86.38 77 PHE A CA 1
ATOM 624 C C . PHE A 1 77 ? 5.040 -7.282 1.970 1.00 86.38 77 PHE A C 1
ATOM 626 O O . PHE A 1 77 ? 6.073 -7.280 1.304 1.00 86.38 77 PHE A O 1
ATOM 633 N N . PRO A 1 78 ? 4.951 -8.011 3.101 1.00 87.06 78 PRO A N 1
ATOM 634 C CA . PRO A 1 78 ? 6.059 -8.843 3.574 1.00 87.06 78 PRO A CA 1
ATOM 635 C C . PRO A 1 78 ? 6.478 -9.956 2.602 1.00 87.06 78 PRO A C 1
ATOM 637 O O . PRO A 1 78 ? 7.545 -10.529 2.775 1.00 87.06 78 PRO A O 1
ATOM 640 N N . ARG A 1 79 ? 5.654 -10.282 1.597 1.00 84.19 79 ARG A N 1
ATOM 641 C CA . ARG A 1 79 ? 5.977 -11.258 0.545 1.00 84.19 79 ARG A CA 1
ATOM 642 C C . ARG A 1 79 ? 6.601 -10.640 -0.706 1.00 84.19 79 ARG A C 1
ATOM 644 O O . ARG A 1 79 ? 6.938 -11.381 -1.618 1.00 84.19 79 ARG A O 1
ATOM 651 N N . LEU A 1 80 ? 6.740 -9.317 -0.757 1.00 77.00 80 LEU A N 1
ATOM 652 C CA . LEU A 1 80 ? 7.385 -8.587 -1.856 1.00 77.00 80 LEU A CA 1
ATOM 653 C C . LEU A 1 80 ? 8.901 -8.402 -1.643 1.00 77.00 80 LEU A C 1
ATOM 655 O O . LEU A 1 80 ? 9.489 -7.504 -2.244 1.00 77.00 80 LEU A O 1
ATOM 659 N N . GLN A 1 81 ? 9.495 -9.191 -0.7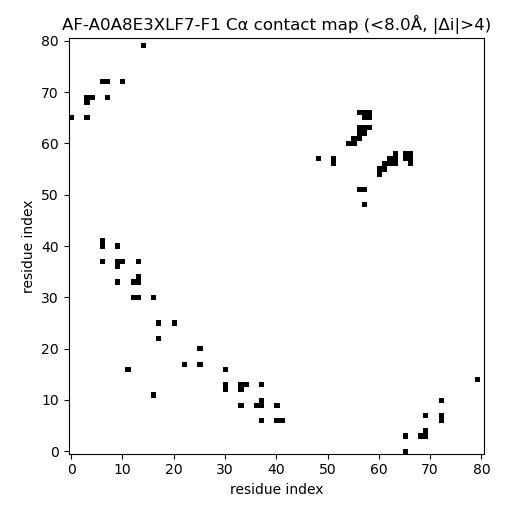41 1.00 60.09 81 GLN A N 1
ATOM 660 C CA . GLN A 1 81 ? 10.927 -9.191 -0.423 1.00 60.09 81 GLN A CA 1
ATOM 661 C C . GLN A 1 81 ? 11.760 -9.828 -1.532 1.00 60.09 81 GLN A C 1
ATOM 663 O O . GLN A 1 81 ? 11.310 -10.859 -2.080 1.00 60.09 81 GLN A O 1
#

Secondary structure (DSSP, 8-state):
-HHHHHHHHHHHHHHTHHHHS-GGG--HHHHHHHHHHHHHHHHHHHHHHHHSPTT-BTTBSS--HHHHHHHHHHHHGGG--